Protein AF-A0AA42Q462-F1 (afdb_monomer)

Foldseek 3Di:
DDDDDDDDDDDAQDWDADPNRQWIWHFPDDDPPDTDIDIDHDPPDDDDDPPPPPPPDPPPPPPPDDDDDDDDDD

Radius of gyration: 21.0 Å; Cα contacts (8 Å, |Δi|>4): 61; chains: 1; bounding box: 46×30×65 Å

Organism: NCBI:txid363952

Secondary structure (DSSP, 8-state):
-----------TT-EEEEGGGTEEEEEEEEETTEEEEEEEE-TT------TT-TT-------------------

Nearest PDB structures (foldseek):
  5z38-assembly1_H  TM=9.157E-01  e=4.886E-02  Escherichia coli O127:H6 str. E2348/69
  5z38-assembly2_L  TM=9.275E-01  e=8.200E-02  Escherichia coli O127:H6 str. E2348/69
  5z38-assembly2_J  TM=9.005E-01  e=2.309E-01  Escherichia coli O127:H6 str. E2348/69
  2bti-assembly1_A  TM=9.134E-01  e=4.134E-01  Yersinia enterocolitica
  5k2m-assembly1_F  TM=4.131E-01  e=5.870E+00  Thermococcus kodakarensis KOD1

pLDDT: mean 77.26, std 18.74, range [43.41, 97.06]

Sequence (74 aa):
MSGRRLIRQIKAGESLSFDGGRVVVTLRQRTGQRAELSLHLEDDVVVDKPTHARGDEPRGHKPQHARRLAPMGT

Mean predicted aligned error: 13.27 Å

Solvent-accessible surface area (backbone atoms only — not comparable to full-atom values): 5368 Å² total; per-residue (Å²): 132,87,77,86,83,84,89,80,91,80,53,70,73,39,72,48,70,39,85,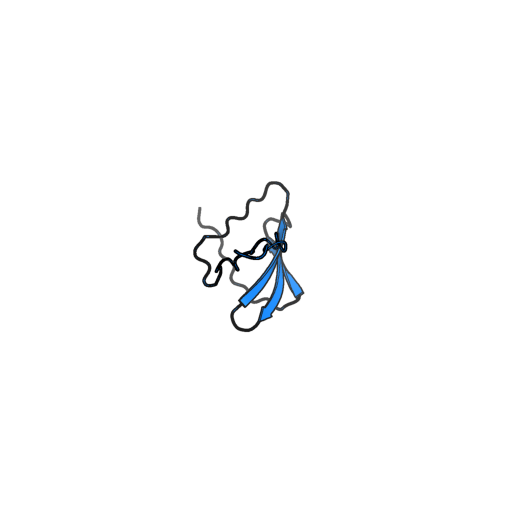94,56,48,36,32,45,28,35,63,42,72,60,91,92,47,72,44,76,47,77,50,67,43,94,88,63,83,84,83,77,69,94,76,57,91,82,77,69,80,75,77,80,72,73,93,73,78,90,85,82,86,80,83,88,132

Structure (mmCIF, N/CA/C/O backbone):
data_AF-A0AA42Q462-F1
#
_entry.id   AF-A0AA42Q462-F1
#
loop_
_atom_site.group_PDB
_atom_site.id
_atom_site.type_symbol
_atom_site.label_atom_id
_atom_site.label_alt_id
_atom_site.label_comp_id
_atom_site.label_asym_id
_atom_site.label_entity_id
_atom_site.label_seq_id
_atom_site.pdbx_PDB_ins_code
_atom_site.Cartn_x
_atom_site.Cartn_y
_atom_site.Cartn_z
_atom_site.occupancy
_atom_site.B_iso_or_equiv
_atom_site.auth_seq_id
_atom_site.auth_comp_id
_atom_site.auth_asym_id
_atom_site.auth_atom_id
_atom_site.pdbx_PDB_model_num
ATOM 1 N N . MET A 1 1 ? 4.908 16.917 -15.542 1.00 43.41 1 MET A N 1
ATOM 2 C CA . MET A 1 1 ? 3.903 15.838 -15.656 1.00 43.41 1 MET A CA 1
ATOM 3 C C . MET A 1 1 ? 2.913 15.980 -14.507 1.00 43.41 1 MET A C 1
ATOM 5 O O . MET A 1 1 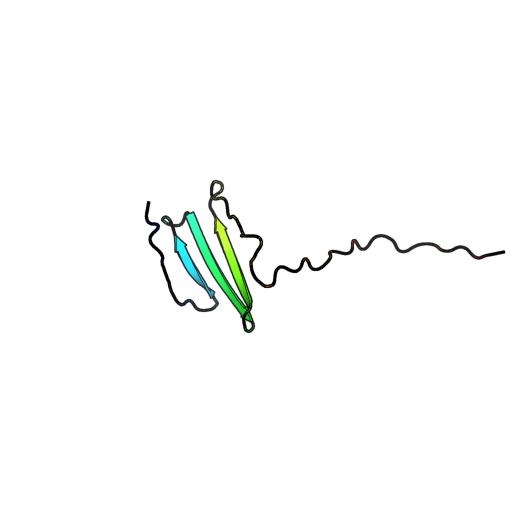? 3.319 15.817 -13.366 1.00 43.41 1 MET A O 1
ATOM 9 N N . SER A 1 2 ? 1.656 16.354 -14.766 1.00 49.38 2 SER A N 1
ATOM 10 C CA . SER A 1 2 ? 0.625 16.388 -13.716 1.00 49.38 2 SER A CA 1
ATOM 11 C C . SER A 1 2 ? 0.169 14.962 -13.424 1.00 49.38 2 SER A C 1
ATOM 13 O O . SER A 1 2 ? -0.545 14.369 -14.230 1.00 49.38 2 SER A O 1
ATOM 15 N N . GLY A 1 3 ? 0.596 14.397 -12.295 1.00 62.94 3 GLY A N 1
ATOM 16 C CA . GLY A 1 3 ? 0.082 13.111 -11.826 1.00 62.94 3 GLY A CA 1
ATOM 17 C C . GLY A 1 3 ? -1.430 13.198 -11.608 1.00 62.94 3 GLY A C 1
ATOM 18 O O . GLY A 1 3 ? -1.918 14.115 -10.945 1.00 62.94 3 GLY A O 1
ATOM 19 N N . ARG A 1 4 ? -2.194 12.263 -12.183 1.00 71.81 4 ARG A N 1
ATOM 20 C CA . ARG A 1 4 ? -3.635 12.163 -11.923 1.00 71.81 4 ARG A CA 1
ATOM 21 C C . ARG A 1 4 ? -3.833 11.741 -10.470 1.00 71.81 4 ARG A C 1
ATOM 23 O O . ARG A 1 4 ? -3.482 10.630 -10.088 1.00 71.81 4 ARG A O 1
ATOM 30 N N . ARG A 1 5 ? -4.393 12.635 -9.656 1.00 79.69 5 ARG A N 1
ATOM 31 C CA . ARG A 1 5 ? -4.717 12.355 -8.256 1.00 79.69 5 ARG A CA 1
ATOM 32 C C . ARG A 1 5 ? -6.071 11.656 -8.172 1.00 79.69 5 ARG A C 1
ATOM 34 O O . ARG A 1 5 ? -7.084 12.239 -8.545 1.00 79.69 5 ARG A O 1
ATOM 41 N N . LEU A 1 6 ? -6.088 10.438 -7.639 1.00 80.19 6 LEU A N 1
ATOM 42 C CA . LEU A 1 6 ? -7.319 9.739 -7.279 1.00 80.19 6 LEU A CA 1
ATOM 43 C C . LEU A 1 6 ? -7.603 9.946 -5.788 1.00 80.19 6 LEU A C 1
ATOM 45 O O . LEU A 1 6 ? -6.750 9.669 -4.947 1.00 80.19 6 LEU A O 1
ATOM 49 N N . ILE A 1 7 ? -8.805 10.415 -5.459 1.00 87.12 7 ILE A N 1
ATOM 50 C CA . ILE A 1 7 ? -9.316 10.438 -4.085 1.00 87.12 7 ILE A CA 1
ATOM 51 C C . ILE A 1 7 ? -10.543 9.536 -4.060 1.00 87.12 7 ILE A C 1
ATOM 53 O O . ILE A 1 7 ? -11.532 9.817 -4.733 1.00 87.12 7 ILE A O 1
ATOM 57 N N . ARG A 1 8 ? -10.468 8.438 -3.306 1.00 87.75 8 ARG A N 1
ATOM 58 C CA . ARG A 1 8 ? -11.549 7.457 -3.205 1.00 87.75 8 ARG A CA 1
ATOM 59 C C . ARG A 1 8 ? -11.706 6.986 -1.767 1.00 87.75 8 ARG A C 1
ATOM 61 O O . ARG A 1 8 ? -10.720 6.767 -1.070 1.00 87.75 8 ARG A O 1
ATOM 68 N N . GLN A 1 9 ? -12.954 6.828 -1.339 1.00 90.75 9 GLN A N 1
ATOM 69 C CA . GLN A 1 9 ? -13.279 6.160 -0.083 1.00 90.75 9 GLN A CA 1
ATOM 70 C C . GLN A 1 9 ? -13.285 4.648 -0.301 1.00 90.75 9 GLN A C 1
ATOM 72 O O . GLN A 1 9 ? -13.868 4.174 -1.275 1.00 90.75 9 GLN A O 1
ATOM 77 N N . ILE A 1 10 ? -12.641 3.919 0.608 1.00 92.69 10 ILE A N 1
ATOM 78 C CA . ILE A 1 10 ? -12.595 2.456 0.618 1.00 92.69 10 ILE A CA 1
ATOM 79 C C . ILE A 1 10 ? -12.917 1.927 2.015 1.00 92.69 10 ILE A C 1
ATOM 81 O O . ILE A 1 10 ? -12.677 2.612 3.018 1.00 92.69 10 ILE A O 1
ATOM 85 N N . LYS A 1 11 ? -13.471 0.719 2.077 1.00 94.62 11 LYS A N 1
ATOM 86 C CA . LYS A 1 11 ? -13.803 0.002 3.316 1.00 94.62 11 LYS A CA 1
ATOM 87 C C . LYS A 1 11 ? -12.702 -0.992 3.693 1.00 94.62 11 LYS A C 1
ATOM 89 O O . LYS A 1 11 ? -11.850 -1.338 2.881 1.00 94.62 11 LYS A O 1
ATOM 94 N N . ALA A 1 12 ? -12.712 -1.452 4.944 1.00 95.31 12 ALA A N 1
ATOM 95 C CA . ALA A 1 12 ? -11.835 -2.543 5.364 1.00 95.31 12 ALA A CA 1
ATOM 96 C C . ALA A 1 12 ? -12.134 -3.810 4.542 1.00 95.31 12 ALA A C 1
ATOM 98 O O . ALA A 1 12 ? -13.297 -4.141 4.319 1.00 95.31 12 ALA A O 1
ATOM 99 N N . GLY A 1 13 ? -11.083 -4.482 4.078 1.00 96.00 13 GLY A N 1
ATOM 10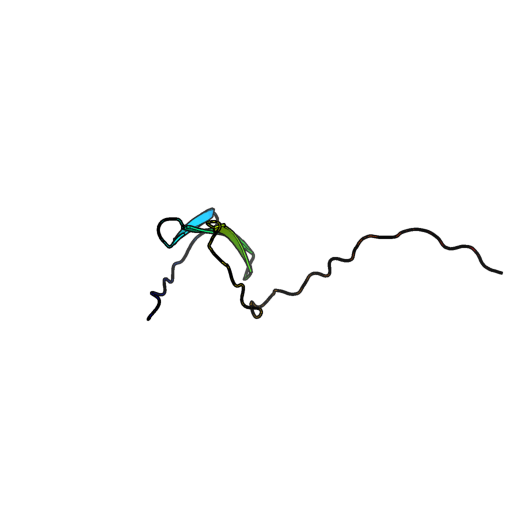0 C CA . GLY A 1 13 ? -11.141 -5.603 3.141 1.00 96.00 13 GLY A CA 1
ATOM 101 C C . GLY A 1 13 ? -11.154 -5.202 1.661 1.00 96.00 13 GLY A C 1
ATOM 102 O O . GLY A 1 13 ? -10.955 -6.071 0.818 1.00 96.00 13 GLY A O 1
ATOM 103 N N . GLU A 1 14 ? -11.348 -3.923 1.321 1.00 97.06 14 GLU A N 1
ATOM 104 C CA . GLU A 1 14 ? -11.333 -3.474 -0.076 1.00 97.06 14 GLU A CA 1
ATOM 105 C C . GLU A 1 14 ? -9.914 -3.180 -0.581 1.00 97.06 14 GLU A C 1
ATOM 107 O O . GLU A 1 14 ? -9.040 -2.711 0.160 1.00 97.06 14 GLU A O 1
ATOM 112 N N . SER A 1 15 ? -9.725 -3.405 -1.885 1.00 96.50 15 SER A N 1
ATOM 113 C CA . SER A 1 15 ? -8.463 -3.202 -2.595 1.00 96.50 15 SER A CA 1
ATOM 114 C C . SER A 1 15 ? -8.611 -2.204 -3.741 1.00 96.50 15 SER A C 1
ATOM 116 O O . SER A 1 15 ? -9.621 -2.170 -4.445 1.00 96.50 15 SER A O 1
ATOM 118 N N . LEU A 1 16 ? -7.565 -1.409 -3.955 1.00 94.56 16 LEU A N 1
ATOM 119 C CA . LEU A 1 16 ? -7.388 -0.551 -5.119 1.00 94.56 16 LEU A CA 1
ATOM 120 C C . LEU A 1 16 ? -6.199 -1.050 -5.928 1.00 94.56 16 LEU A C 1
ATOM 122 O O . LEU A 1 16 ? -5.143 -1.330 -5.367 1.00 94.56 16 LEU A O 1
ATOM 126 N N . SER A 1 17 ? -6.380 -1.125 -7.241 1.00 93.62 17 SER A N 1
ATOM 127 C CA . SER A 1 17 ? -5.328 -1.472 -8.188 1.00 93.62 17 SER A CA 1
ATOM 128 C C . SER A 1 17 ? -4.912 -0.232 -8.975 1.00 93.62 17 SER A C 1
ATOM 130 O O . SER A 1 17 ? -5.762 0.536 -9.437 1.00 93.62 17 SER A O 1
ATOM 132 N N . PHE A 1 18 ? -3.604 -0.043 -9.106 1.00 90.31 18 PHE A N 1
ATOM 133 C CA . PHE A 1 18 ? -2.978 1.014 -9.887 1.00 90.31 18 PHE A CA 1
ATOM 134 C C . PHE A 1 18 ? -2.031 0.399 -10.915 1.00 90.31 18 PHE A C 1
ATOM 136 O O . PHE A 1 18 ? -1.590 -0.741 -10.764 1.00 90.31 18 PHE A O 1
ATOM 143 N N . ASP A 1 19 ? -1.745 1.173 -11.964 1.00 90.06 19 ASP A N 1
ATOM 144 C CA . ASP A 1 19 ? -0.827 0.801 -13.046 1.00 90.06 19 ASP A CA 1
ATOM 145 C C . ASP A 1 19 ? -1.096 -0.605 -13.613 1.00 90.06 19 ASP A C 1
ATOM 147 O O . ASP A 1 19 ? -0.206 -1.430 -13.740 1.00 90.06 19 ASP A O 1
ATOM 151 N N . GLY A 1 20 ? -2.371 -0.928 -13.865 1.00 90.19 20 GLY A N 1
ATOM 152 C CA . GLY A 1 20 ? -2.763 -2.212 -14.456 1.00 90.19 20 GLY A CA 1
ATOM 153 C C . GLY A 1 20 ? -2.612 -3.442 -13.552 1.00 90.19 20 GLY A C 1
ATOM 154 O O . GLY A 1 20 ? -2.728 -4.553 -14.055 1.00 90.19 20 GLY A O 1
ATOM 155 N N . GLY A 1 21 ? -2.385 -3.279 -12.244 1.00 92.56 21 GLY A N 1
ATOM 156 C CA . GLY A 1 21 ? -2.211 -4.407 -11.316 1.00 92.56 21 GLY A CA 1
ATOM 157 C C . GLY A 1 21 ? -0.866 -4.431 -10.609 1.00 92.56 21 GLY A C 1
ATOM 158 O O . GLY A 1 21 ? -0.742 -5.103 -9.590 1.00 92.56 21 GLY A O 1
ATOM 159 N N . ARG A 1 22 ? 0.100 -3.647 -11.087 1.00 94.00 22 ARG A N 1
ATOM 160 C CA . ARG A 1 22 ? 1.476 -3.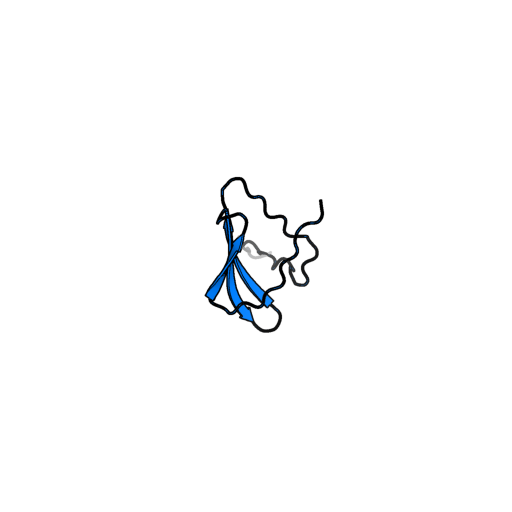637 -10.574 1.00 94.00 22 ARG A CA 1
ATOM 161 C C . ARG A 1 22 ? 1.582 -3.133 -9.137 1.00 94.00 22 ARG A C 1
ATOM 163 O O . ARG A 1 22 ? 2.513 -3.470 -8.413 1.00 94.00 22 ARG A O 1
ATOM 170 N N . VAL A 1 2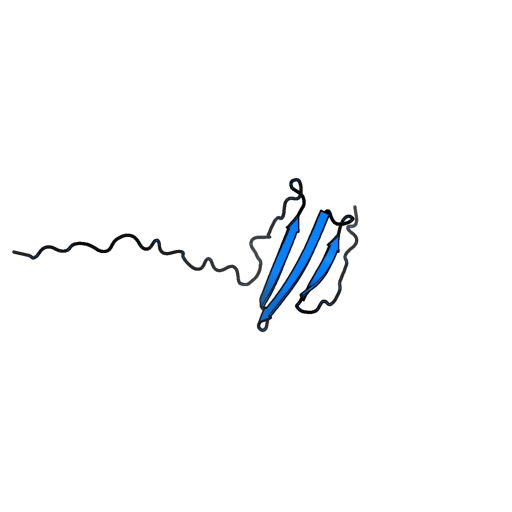3 ? 0.599 -2.335 -8.717 1.00 94.12 23 VAL A N 1
ATOM 171 C CA . VAL A 1 23 ? 0.428 -1.895 -7.333 1.00 94.12 23 VAL A CA 1
ATOM 172 C C . VAL A 1 23 ? -0.996 -2.188 -6.889 1.00 94.12 23 VAL A C 1
ATOM 174 O O . VAL A 1 23 ? -1.952 -1.601 -7.402 1.00 94.12 23 VAL A O 1
ATOM 177 N N . VAL A 1 24 ? -1.146 -3.055 -5.891 1.00 95.56 24 VAL A N 1
ATOM 178 C CA . VAL A 1 2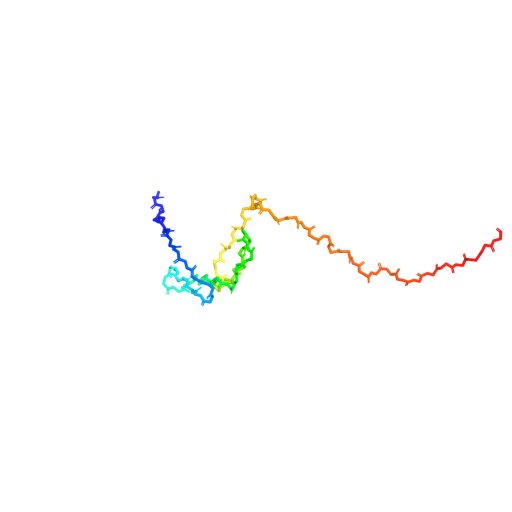4 ? -2.427 -3.314 -5.228 1.00 95.56 24 VAL A CA 1
ATOM 179 C C . VAL A 1 24 ? -2.333 -2.895 -3.769 1.00 95.56 24 VAL A C 1
ATOM 181 O O . VAL A 1 24 ? -1.546 -3.438 -2.995 1.00 95.56 24 VAL A O 1
ATOM 184 N N . VAL A 1 25 ? -3.170 -1.938 -3.379 1.00 94.50 25 VAL A N 1
ATOM 185 C CA . VAL A 1 25 ? -3.265 -1.433 -2.006 1.00 94.50 25 VAL A CA 1
ATOM 186 C C . VAL A 1 25 ? -4.564 -1.927 -1.395 1.00 94.50 25 VAL A C 1
ATOM 188 O O . VAL A 1 25 ? -5.640 -1.629 -1.906 1.00 94.50 25 VAL A O 1
ATOM 191 N N . THR A 1 26 ? -4.476 -2.651 -0.286 1.00 96.69 26 THR A N 1
ATOM 192 C CA . THR A 1 26 ? -5.641 -3.160 0.449 1.00 96.69 26 THR A CA 1
ATOM 193 C C . THR A 1 26 ? -5.725 -2.503 1.816 1.00 96.69 26 THR A C 1
ATOM 195 O O . THR A 1 26 ? -4.748 -2.521 2.569 1.00 96.69 26 THR A O 1
ATOM 198 N N . LEU A 1 27 ? -6.894 -1.964 2.167 1.00 96.31 27 LEU A N 1
ATOM 199 C CA . LEU A 1 27 ? -7.158 -1.510 3.532 1.00 96.31 27 LEU A CA 1
ATOM 200 C C . LEU A 1 27 ? -7.507 -2.728 4.388 1.00 96.31 27 LEU A C 1
ATOM 202 O O . LEU A 1 27 ? -8.607 -3.259 4.280 1.00 96.31 27 LEU A O 1
ATOM 206 N N . ARG A 1 28 ? -6.589 -3.181 5.246 1.00 97.06 28 ARG A N 1
ATOM 207 C CA . ARG A 1 28 ? -6.830 -4.343 6.120 1.00 97.06 28 ARG A CA 1
ATOM 208 C C . ARG A 1 28 ? -7.817 -3.992 7.221 1.00 97.06 28 ARG A C 1
ATOM 210 O O . ARG A 1 28 ? -8.833 -4.657 7.385 1.00 97.06 28 ARG A O 1
ATOM 217 N N . GLN A 1 29 ? -7.520 -2.923 7.949 1.00 95.62 29 GLN A N 1
ATOM 218 C CA . GLN A 1 29 ? -8.335 -2.465 9.063 1.00 95.62 29 GLN A CA 1
ATOM 219 C C . GLN A 1 29 ? -8.099 -0.987 9.355 1.00 95.62 29 GLN A C 1
ATOM 221 O O . GLN A 1 29 ? -7.103 -0.390 8.939 1.00 95.62 29 GLN A O 1
ATOM 226 N N . ARG A 1 30 ? -9.033 -0.393 10.097 1.00 93.56 30 ARG A N 1
ATOM 227 C CA . ARG A 1 30 ? -8.942 0.981 10.583 1.00 93.56 30 ARG A CA 1
ATOM 228 C C . ARG A 1 30 ? -9.330 1.025 12.054 1.00 93.56 30 ARG A C 1
ATOM 230 O O . ARG A 1 30 ? -10.437 0.633 12.409 1.00 93.56 30 ARG A O 1
ATOM 237 N N . THR A 1 31 ? -8.454 1.593 12.874 1.00 92.62 31 THR A N 1
ATOM 238 C CA . THR A 1 31 ? -8.666 1.775 14.313 1.00 92.62 31 THR A CA 1
ATOM 239 C C . THR A 1 31 ? -8.547 3.259 14.636 1.00 92.62 31 THR A C 1
ATOM 241 O O . THR A 1 31 ? -7.453 3.825 14.702 1.00 92.62 31 THR A O 1
ATOM 244 N N . GLY A 1 32 ? -9.698 3.922 14.779 1.00 89.44 32 GLY A N 1
ATOM 245 C CA . GLY A 1 32 ? -9.774 5.374 14.937 1.00 89.44 32 GLY A CA 1
ATOM 246 C C . GLY A 1 32 ? -9.168 6.116 13.737 1.00 89.44 32 GLY A C 1
ATOM 247 O O . GLY A 1 32 ? -9.695 6.067 12.620 1.00 89.44 32 GLY A O 1
ATOM 248 N N . GLN A 1 33 ? -8.058 6.817 13.977 1.00 88.50 33 GLN A N 1
ATOM 249 C CA . GLN A 1 33 ? -7.321 7.571 12.953 1.00 88.50 33 GLN A CA 1
ATOM 250 C C . GLN A 1 33 ? -6.176 6.780 12.301 1.00 88.50 33 GLN A C 1
ATOM 252 O O . GLN A 1 33 ? -5.586 7.265 11.339 1.00 88.50 33 GLN A O 1
ATOM 257 N N . ARG A 1 34 ? -5.855 5.576 12.791 1.00 89.69 34 ARG A N 1
ATOM 258 C CA . ARG A 1 34 ? -4.814 4.721 12.203 1.00 89.69 34 ARG A CA 1
ATOM 259 C C . ARG A 1 34 ? -5.434 3.722 11.231 1.00 89.69 34 ARG A C 1
ATOM 261 O O . ARG A 1 34 ? -6.449 3.102 11.542 1.00 89.69 34 ARG A O 1
ATOM 268 N N . ALA A 1 35 ? -4.808 3.564 10.072 1.00 92.19 35 ALA A N 1
ATOM 269 C CA . ALA A 1 35 ? -5.165 2.569 9.069 1.00 92.19 35 ALA A CA 1
ATOM 270 C C . ALA A 1 35 ? -3.996 1.605 8.871 1.00 92.19 35 ALA A C 1
ATOM 272 O O . ALA A 1 35 ? -2.841 2.030 8.849 1.00 92.19 35 ALA A O 1
ATOM 273 N N . GLU A 1 36 ? -4.308 0.325 8.721 1.00 94.06 36 GLU A N 1
ATOM 274 C CA . GLU A 1 36 ? -3.344 -0.703 8.351 1.00 94.06 36 GLU A CA 1
ATOM 275 C C . GLU A 1 36 ? -3.535 -1.054 6.879 1.00 94.06 36 GLU A C 1
ATOM 277 O O . GLU A 1 36 ? -4.638 -1.404 6.445 1.00 94.06 36 GLU A O 1
ATOM 282 N N . LEU A 1 37 ? -2.455 -0.938 6.110 1.00 93.31 37 LEU A N 1
ATOM 283 C CA . LEU A 1 37 ? -2.448 -1.158 4.671 1.00 93.31 37 LEU A CA 1
ATOM 284 C C . LEU A 1 37 ? -1.579 -2.370 4.340 1.00 93.31 37 LEU A C 1
ATOM 286 O O . LEU A 1 37 ? -0.494 -2.530 4.891 1.00 93.31 37 LEU A O 1
ATOM 290 N N . SER A 1 38 ? -2.049 -3.192 3.408 1.00 94.88 38 SER A N 1
ATOM 291 C CA . SER A 1 38 ? -1.282 -4.276 2.789 1.00 94.88 38 SER A CA 1
ATOM 292 C C . SER A 1 38 ? -0.993 -3.882 1.350 1.00 94.88 38 SER A C 1
ATOM 294 O O . SER A 1 38 ? -1.923 -3.533 0.620 1.00 94.88 38 SER A O 1
ATOM 296 N N . LEU A 1 39 ? 0.275 -3.930 0.952 1.00 94.50 39 LEU A N 1
ATOM 297 C CA . LEU A 1 39 ? 0.708 -3.593 -0.398 1.00 94.50 39 LEU A CA 1
ATOM 298 C C . LEU A 1 39 ? 1.209 -4.865 -1.082 1.00 94.50 39 LEU A C 1
ATOM 300 O O . LEU A 1 39 ? 2.065 -5.556 -0.537 1.00 94.50 39 LEU A O 1
ATOM 304 N N . HIS A 1 40 ? 0.667 -5.157 -2.260 1.00 95.62 40 HIS A N 1
ATOM 305 C CA . HIS A 1 40 ? 1.241 -6.120 -3.194 1.00 95.62 40 HIS A CA 1
ATOM 306 C C . HIS A 1 40 ? 1.833 -5.333 -4.355 1.00 95.62 40 HIS A C 1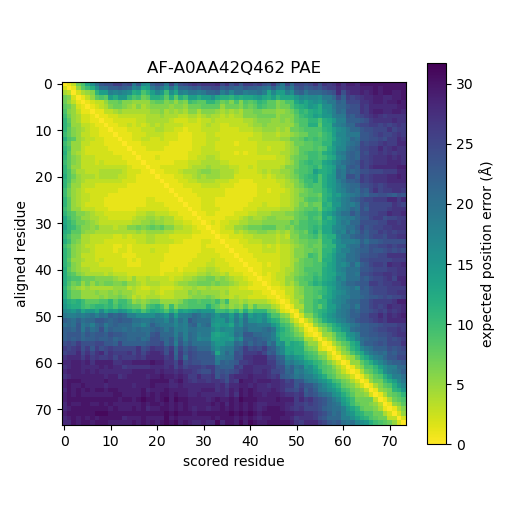
ATOM 308 O O . HIS A 1 40 ? 1.152 -4.486 -4.938 1.00 95.62 40 HIS A O 1
ATOM 314 N N . LEU A 1 41 ? 3.108 -5.581 -4.621 1.00 95.50 41 LEU A N 1
ATOM 315 C CA . LEU A 1 41 ? 3.937 -4.805 -5.527 1.00 95.50 41 LEU A CA 1
ATOM 316 C C . LEU A 1 41 ? 4.669 -5.772 -6.449 1.00 95.50 41 LEU A C 1
ATOM 318 O O . LEU A 1 41 ? 5.070 -6.846 -5.999 1.00 95.50 41 LEU A O 1
ATOM 322 N N . GLU A 1 42 ? 4.851 -5.384 -7.703 1.00 94.19 42 GLU A N 1
ATOM 323 C CA . GLU A 1 42 ? 5.856 -6.014 -8.558 1.00 94.19 42 GLU A CA 1
ATOM 324 C C . GLU A 1 42 ? 7.276 -5.649 -8.103 1.00 94.19 42 GLU A C 1
ATOM 326 O O . GLU A 1 42 ? 7.489 -4.632 -7.438 1.00 94.19 42 GLU A O 1
ATOM 331 N N . ASP A 1 43 ? 8.244 -6.493 -8.465 1.00 91.31 43 ASP A N 1
ATOM 332 C CA . ASP A 1 43 ? 9.616 -6.451 -7.943 1.00 91.31 43 ASP A CA 1
ATOM 333 C C . ASP A 1 43 ? 10.359 -5.136 -8.236 1.00 91.31 43 ASP A C 1
ATOM 335 O O . ASP A 1 43 ? 11.267 -4.75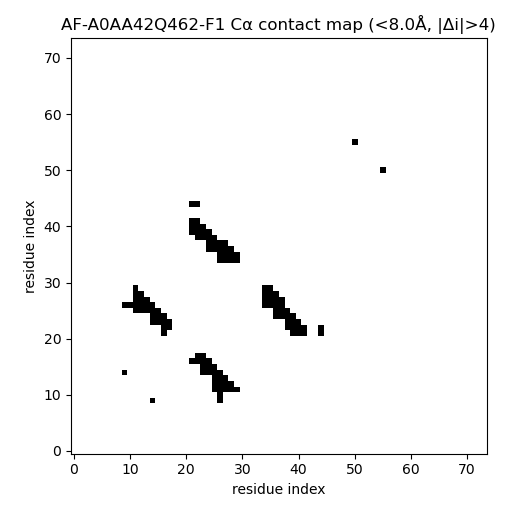6 -7.498 1.00 91.31 43 ASP A O 1
ATOM 339 N N . ASP A 1 44 ? 9.987 -4.427 -9.303 1.00 91.06 44 ASP A N 1
ATOM 340 C CA . ASP A 1 44 ? 10.618 -3.173 -9.719 1.00 91.06 44 ASP A CA 1
ATOM 341 C C . ASP A 1 44 ? 9.943 -1.920 -9.132 1.00 91.06 44 ASP A C 1
ATOM 343 O O . ASP A 1 44 ? 10.381 -0.793 -9.388 1.00 91.06 44 ASP A O 1
ATOM 347 N N . VAL A 1 45 ? 8.895 -2.088 -8.319 1.00 89.69 45 VAL A N 1
ATOM 348 C CA . VAL A 1 45 ? 8.187 -0.972 -7.688 1.00 89.69 45 VAL A CA 1
ATOM 349 C C . VAL A 1 45 ? 8.835 -0.601 -6.356 1.00 89.69 45 VAL A C 1
ATOM 351 O O . VAL A 1 45 ? 8.834 -1.361 -5.390 1.00 89.69 45 VAL A O 1
ATOM 354 N N . VAL A 1 46 ? 9.303 0.644 -6.263 1.00 87.62 46 VAL A N 1
ATOM 355 C CA . VAL A 1 46 ? 9.846 1.215 -5.024 1.00 87.62 46 VAL A CA 1
ATOM 356 C C . VAL A 1 46 ? 8.761 1.991 -4.279 1.00 87.62 46 VAL A C 1
ATOM 358 O O . VAL A 1 46 ? 8.161 2.919 -4.821 1.00 87.62 46 VAL A O 1
ATOM 361 N N . VAL A 1 47 ? 8.536 1.645 -3.008 1.00 83.81 47 VAL A N 1
ATOM 362 C CA . VAL A 1 47 ? 7.668 2.414 -2.106 1.00 83.81 47 VAL A CA 1
ATOM 363 C C . VAL A 1 47 ? 8.522 3.280 -1.198 1.00 83.81 47 VAL A C 1
ATOM 365 O O . VAL A 1 47 ? 9.191 2.783 -0.296 1.00 83.81 47 VAL A O 1
ATOM 368 N N . ASP A 1 48 ? 8.445 4.589 -1.410 1.00 84.00 48 ASP A N 1
ATOM 369 C CA . ASP A 1 48 ? 8.986 5.565 -0.477 1.00 84.00 48 ASP A CA 1
ATOM 370 C C . ASP A 1 48 ? 7.908 5.940 0.545 1.00 84.00 48 ASP A C 1
ATOM 372 O O . ASP A 1 48 ? 6.856 6.489 0.198 1.00 84.00 48 ASP A O 1
ATOM 376 N N . LYS A 1 49 ? 8.142 5.602 1.817 1.00 75.75 49 LYS A N 1
ATOM 377 C CA . LYS A 1 49 ? 7.289 6.061 2.913 1.00 75.75 49 LYS A CA 1
ATOM 378 C C . LYS A 1 49 ? 7.884 7.371 3.429 1.00 75.75 49 LYS A C 1
ATOM 380 O O . LYS A 1 49 ? 8.865 7.310 4.171 1.00 75.75 49 LYS A O 1
ATOM 385 N N . PRO A 1 50 ? 7.291 8.541 3.126 1.00 69.88 50 PRO A N 1
ATOM 386 C CA . PRO A 1 50 ? 7.843 9.799 3.596 1.00 69.88 50 PRO A CA 1
ATOM 387 C C . PRO A 1 50 ? 7.890 9.805 5.127 1.00 69.88 50 PRO A C 1
ATOM 389 O O . PRO A 1 50 ? 6.889 9.540 5.801 1.00 69.88 50 PRO A O 1
ATOM 392 N N . THR A 1 51 ? 9.059 10.148 5.667 1.00 56.44 51 THR A N 1
ATOM 393 C CA . THR A 1 51 ? 9.473 10.103 7.085 1.00 56.44 51 THR A CA 1
ATOM 394 C C . THR A 1 51 ? 8.609 10.953 8.038 1.00 56.44 51 THR A C 1
ATOM 396 O O . THR A 1 51 ? 8.879 11.052 9.230 1.00 56.44 51 THR A O 1
ATOM 399 N N . HIS A 1 52 ? 7.551 11.593 7.537 1.00 51.69 52 HIS A N 1
ATOM 400 C CA . HIS A 1 52 ? 6.665 12.495 8.277 1.00 51.69 52 HIS A CA 1
ATOM 401 C C . HIS A 1 52 ? 5.213 12.002 8.360 1.00 51.69 52 HIS A C 1
ATOM 403 O O . HIS A 1 52 ? 4.297 12.790 8.609 1.00 51.69 52 HIS A O 1
ATOM 409 N N . ALA A 1 53 ? 4.967 10.702 8.187 1.0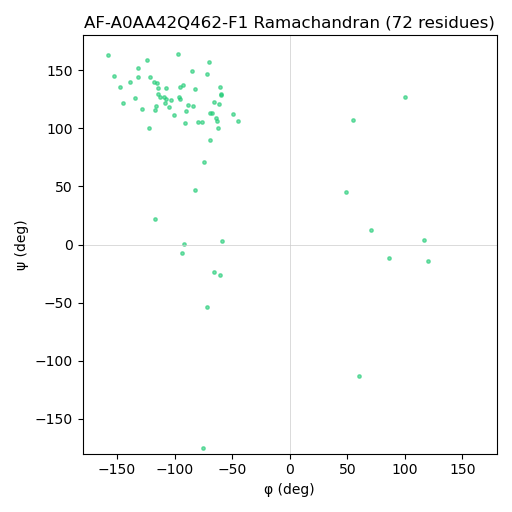0 54.94 53 ALA A N 1
ATOM 410 C CA . ALA A 1 53 ? 3.678 10.125 8.554 1.00 54.94 53 ALA A CA 1
ATOM 411 C C . ALA A 1 53 ? 3.483 10.245 10.081 1.00 54.94 53 ALA A C 1
ATOM 413 O O . ALA A 1 53 ? 4.161 9.577 10.863 1.00 54.94 53 ALA A O 1
ATOM 414 N N . ARG A 1 54 ? 2.569 11.124 10.524 1.00 52.22 54 ARG A N 1
ATOM 415 C CA . ARG A 1 54 ? 2.196 11.278 11.943 1.00 52.22 54 ARG A CA 1
ATOM 416 C C . ARG A 1 54 ? 1.897 9.900 12.555 1.00 52.22 54 ARG A C 1
ATOM 418 O O . ARG A 1 54 ? 0.893 9.283 12.211 1.00 52.22 54 ARG A O 1
ATOM 425 N N . GLY A 1 55 ? 2.741 9.451 13.487 1.00 53.78 55 GLY A N 1
ATOM 426 C CA . GLY A 1 55 ? 2.532 8.225 14.265 1.00 53.78 55 GLY A CA 1
ATOM 427 C C . GLY A 1 55 ? 3.566 7.114 14.073 1.00 53.78 55 GLY A C 1
ATOM 428 O O . GLY A 1 55 ? 3.383 6.060 14.680 1.00 53.78 55 GLY A O 1
ATOM 429 N N . ASP A 1 56 ? 4.619 7.348 13.287 1.00 55.56 56 ASP A N 1
ATOM 430 C CA . ASP A 1 56 ? 5.753 6.434 13.087 1.00 55.56 56 ASP A CA 1
ATOM 431 C C . ASP A 1 56 ? 6.798 6.550 14.215 1.00 55.56 56 ASP A C 1
ATOM 433 O O . ASP A 1 56 ? 7.993 6.693 13.973 1.00 55.56 56 ASP A O 1
ATOM 437 N N . GLU A 1 57 ? 6.355 6.550 15.476 1.00 55.88 57 GLU A N 1
ATOM 438 C CA . GLU A 1 57 ? 7.299 6.395 16.584 1.00 55.88 57 GLU A CA 1
ATOM 439 C C . GLU A 1 57 ? 7.896 4.984 16.499 1.00 55.88 57 GLU A C 1
ATOM 441 O O . GLU A 1 57 ? 7.137 4.004 16.532 1.00 55.88 57 GLU A O 1
ATOM 446 N N . PRO A 1 58 ? 9.231 4.837 16.400 1.00 51.78 58 PRO A N 1
ATOM 447 C CA . PRO A 1 58 ? 9.857 3.532 16.453 1.00 51.78 58 PRO A CA 1
ATOM 448 C C . PRO A 1 58 ? 9.566 2.953 17.835 1.00 51.78 58 PRO A C 1
ATOM 450 O O . PRO A 1 58 ? 10.126 3.383 18.844 1.00 51.78 58 PRO A O 1
ATOM 453 N N . ARG A 1 59 ? 8.658 1.973 17.908 1.00 58.34 59 ARG A N 1
ATOM 454 C CA . ARG A 1 59 ? 8.509 1.158 19.113 1.00 58.34 59 ARG A CA 1
ATOM 455 C C . ARG A 1 59 ? 9.830 0.436 19.292 1.00 58.34 59 ARG A C 1
ATOM 457 O O . ARG A 1 59 ? 10.094 -0.527 18.578 1.00 58.34 59 ARG A O 1
ATOM 464 N N . GLY A 1 60 ? 10.662 0.959 20.192 1.00 48.47 60 GLY A N 1
ATOM 465 C CA . GLY A 1 60 ? 11.990 0.447 20.486 1.00 48.47 60 GLY A CA 1
ATOM 466 C C . GLY A 1 60 ? 11.949 -1.068 20.604 1.00 48.47 60 GLY A C 1
ATOM 467 O O . GLY A 1 60 ? 11.422 -1.616 21.573 1.00 48.47 60 GLY A O 1
ATOM 468 N N . HIS A 1 61 ? 12.481 -1.742 19.590 1.00 49.91 61 HIS A N 1
ATOM 469 C CA . HIS A 1 61 ? 12.754 -3.162 19.647 1.00 49.91 61 HIS A CA 1
ATOM 470 C C . HIS A 1 61 ? 13.904 -3.301 20.645 1.00 49.91 61 HIS A C 1
ATOM 472 O O . HIS A 1 61 ? 15.067 -3.141 20.290 1.00 49.91 61 HIS A O 1
ATOM 478 N N . LYS A 1 62 ? 13.587 -3.466 21.935 1.00 45.88 62 LYS A N 1
ATOM 479 C CA . LYS A 1 62 ? 14.593 -3.833 22.931 1.00 45.88 62 LYS A CA 1
ATOM 480 C C . LYS A 1 62 ? 15.000 -5.272 22.612 1.00 45.88 62 LYS A C 1
ATOM 482 O O . LYS A 1 62 ? 14.146 -6.150 22.754 1.00 45.88 62 LYS A O 1
ATOM 487 N N . PRO A 1 63 ? 16.244 -5.544 22.183 1.00 45.41 63 PRO A N 1
ATOM 488 C CA . PRO A 1 63 ? 16.687 -6.918 22.045 1.00 45.41 63 PRO A CA 1
ATOM 489 C C . PRO A 1 63 ? 16.629 -7.569 23.431 1.00 45.41 63 PRO A C 1
ATOM 491 O O . PRO A 1 63 ? 17.240 -7.094 24.388 1.00 45.41 63 PRO A O 1
ATOM 494 N N . GLN A 1 64 ? 15.842 -8.636 23.555 1.00 57.59 64 GLN A N 1
ATOM 495 C CA . GLN A 1 64 ? 15.817 -9.486 24.743 1.00 57.59 64 GLN A CA 1
ATOM 496 C C . GLN A 1 64 ? 17.075 -10.368 24.766 1.00 57.59 64 GLN A C 1
ATOM 498 O O . GLN A 1 64 ? 17.008 -11.569 24.554 1.00 57.59 64 GLN A O 1
ATOM 503 N N . HIS A 1 65 ? 18.235 -9.775 25.027 1.00 52.72 65 HIS A N 1
ATOM 504 C CA . HIS A 1 65 ? 19.462 -10.479 25.412 1.00 52.72 65 HIS A CA 1
ATOM 505 C C . HIS A 1 65 ? 20.178 -9.553 26.413 1.00 52.72 65 HIS A C 1
ATOM 507 O O . HIS A 1 65 ? 20.411 -8.398 26.096 1.00 52.72 65 HIS A O 1
ATOM 513 N N . ALA A 1 66 ? 20.497 -9.903 27.658 1.00 53.44 66 ALA A N 1
ATOM 514 C CA . ALA A 1 66 ? 20.646 -11.200 28.285 1.00 53.44 66 ALA A CA 1
ATOM 515 C C . ALA A 1 66 ? 20.235 -11.128 29.770 1.00 53.44 66 ALA A C 1
ATOM 517 O O . ALA A 1 66 ? 20.631 -10.230 30.510 1.00 53.44 66 ALA A O 1
ATOM 518 N N . ARG A 1 67 ? 19.459 -12.118 30.220 1.00 58.19 67 ARG A N 1
ATOM 519 C CA . ARG A 1 67 ? 19.466 -12.558 31.623 1.00 58.19 67 ARG A CA 1
ATOM 520 C C . ARG A 1 67 ? 20.783 -13.301 31.876 1.00 58.19 67 ARG A C 1
ATOM 522 O O . ARG A 1 67 ? 21.161 -14.073 31.000 1.00 58.19 67 ARG A O 1
ATOM 529 N N . ARG A 1 68 ? 21.319 -13.178 33.107 1.00 57.16 68 ARG A N 1
ATOM 530 C CA . ARG A 1 68 ? 22.487 -13.861 33.740 1.00 57.16 68 ARG A CA 1
ATOM 531 C C . ARG A 1 68 ? 23.768 -13.007 33.733 1.00 57.16 68 ARG A C 1
ATOM 533 O O . ARG A 1 68 ? 24.155 -12.553 32.675 1.00 57.16 68 ARG A O 1
ATOM 540 N N . LEU A 1 69 ? 24.483 -12.744 34.832 1.00 57.31 69 LEU A N 1
ATOM 541 C CA . LEU A 1 69 ? 24.483 -13.216 36.228 1.00 57.31 69 LEU A CA 1
ATOM 542 C C . LEU A 1 69 ? 25.040 -12.090 37.120 1.00 57.31 69 LEU A C 1
ATOM 544 O O . LEU A 1 69 ? 25.976 -11.408 36.715 1.00 57.31 69 LEU A O 1
ATOM 548 N N . ALA A 1 70 ? 24.529 -11.951 38.341 1.00 58.72 70 ALA A N 1
ATOM 549 C CA . ALA A 1 70 ? 25.272 -11.313 39.426 1.00 58.72 70 ALA A CA 1
ATOM 550 C C . ALA A 1 70 ? 26.015 -12.401 40.219 1.00 58.72 70 ALA A C 1
ATOM 552 O O . ALA A 1 70 ? 25.397 -13.419 40.541 1.00 58.72 70 ALA A O 1
ATOM 553 N N . PRO A 1 71 ? 27.281 -12.189 40.596 1.00 61.91 71 PRO A N 1
ATOM 554 C CA . PRO A 1 71 ? 27.804 -12.644 41.876 1.00 61.91 71 PRO A CA 1
ATOM 555 C C . PRO A 1 71 ? 27.929 -11.414 42.796 1.00 61.91 71 PRO A C 1
ATOM 557 O O . PRO A 1 71 ? 28.436 -10.374 42.391 1.00 61.91 71 PRO A O 1
ATOM 560 N N . MET A 1 72 ? 27.215 -11.389 43.925 1.00 52.00 72 MET A N 1
ATOM 561 C CA . MET A 1 72 ? 27.705 -11.843 45.237 1.00 52.00 72 MET A CA 1
ATOM 562 C C . MET A 1 72 ? 29.003 -11.131 45.631 1.00 52.00 72 MET A C 1
ATOM 564 O O . MET A 1 72 ? 30.050 -11.364 45.038 1.00 52.00 72 MET A O 1
ATOM 568 N N . GLY A 1 73 ? 28.868 -10.226 46.600 1.00 57.88 73 GLY A N 1
ATOM 569 C CA . GLY A 1 73 ? 29.905 -9.294 47.014 1.00 57.88 73 GLY A CA 1
ATOM 570 C C . GLY A 1 73 ? 31.030 -9.883 47.851 1.00 57.88 73 GLY A C 1
ATOM 571 O O . GLY A 1 73 ? 31.065 -11.078 48.133 1.00 57.88 73 GLY A O 1
ATOM 572 N N . THR A 1 74 ? 31.879 -8.958 48.284 1.00 48.16 74 THR A N 1
ATOM 573 C CA . THR A 1 74 ? 32.639 -8.918 49.540 1.00 48.16 74 THR A CA 1
ATOM 574 C C . THR A 1 74 ? 32.906 -7.454 49.838 1.00 48.16 74 THR A C 1
ATOM 576 O O . THR A 1 74 ? 33.334 -6.769 48.879 1.00 48.16 74 THR A O 1
#